Protein AF-A0A484ZB22-F1 (afdb_monomer)

pLDDT: mean 74.92, std 13.63, range [31.64, 89.06]

Structure (mmCIF, N/CA/C/O backbone):
data_AF-A0A484ZB22-F1
#
_entry.id   AF-A0A484ZB22-F1
#
loop_
_atom_site.group_PDB
_atom_site.id
_atom_site.type_symbol
_atom_site.label_atom_id
_atom_site.label_alt_id
_atom_site.label_comp_id
_atom_site.label_asym_id
_atom_site.label_entity_id
_atom_site.label_seq_id
_atom_site.pdbx_PDB_ins_code
_atom_site.Cartn_x
_atom_site.Cartn_y
_atom_site.Cartn_z
_atom_site.occupancy
_atom_site.B_iso_or_equiv
_atom_site.auth_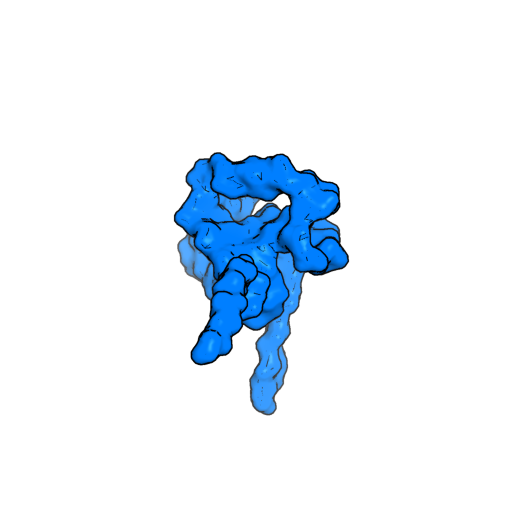seq_id
_atom_site.auth_comp_id
_atom_site.auth_asym_id
_atom_site.auth_atom_id
_atom_site.pdbx_PDB_model_num
ATOM 1 N N . MET A 1 1 ? -17.106 -12.935 3.175 1.00 31.64 1 MET A N 1
ATOM 2 C CA . MET A 1 1 ? -16.561 -12.431 4.449 1.00 31.64 1 MET A CA 1
ATOM 3 C C . MET A 1 1 ? -15.103 -12.853 4.456 1.00 31.64 1 MET A C 1
ATOM 5 O O . MET A 1 1 ? -14.809 -13.989 4.791 1.00 31.64 1 MET A O 1
ATOM 9 N N . THR A 1 2 ? -14.245 -12.039 3.852 1.00 37.50 2 THR A N 1
ATOM 10 C CA . THR A 1 2 ? -12.833 -12.358 3.602 1.00 37.50 2 THR A CA 1
ATOM 11 C C . THR A 1 2 ? -12.049 -11.898 4.824 1.00 37.50 2 THR A C 1
ATOM 13 O O . THR A 1 2 ? -12.163 -10.733 5.195 1.00 37.50 2 THR A O 1
ATOM 16 N N . GLU A 1 3 ? -11.337 -12.807 5.488 1.00 39.75 3 GLU A N 1
ATOM 17 C CA . GLU A 1 3 ? -10.441 -12.456 6.596 1.00 39.75 3 GLU A CA 1
ATOM 18 C C . GLU A 1 3 ? -9.439 -11.377 6.145 1.00 39.75 3 GLU A C 1
ATOM 20 O O . GLU A 1 3 ? -8.998 -11.410 4.987 1.00 39.75 3 GLU A O 1
ATOM 25 N N . PRO A 1 4 ? -9.082 -10.411 7.013 1.00 46.56 4 PRO A N 1
ATOM 26 C CA . PRO A 1 4 ? -7.991 -9.494 6.714 1.00 46.56 4 PRO A CA 1
ATOM 27 C C . PRO A 1 4 ? -6.723 -10.329 6.517 1.00 46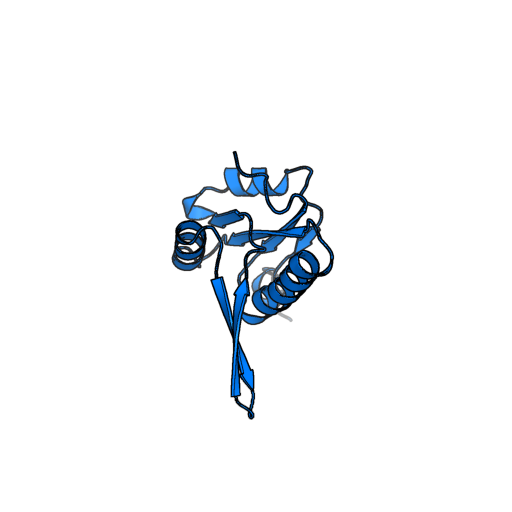.56 4 PRO A C 1
ATOM 29 O O . PRO A 1 4 ? -6.321 -11.084 7.397 1.00 46.56 4 PRO A O 1
ATOM 32 N N . ARG A 1 5 ? -6.126 -10.247 5.322 1.00 59.19 5 ARG A N 1
ATOM 33 C CA . ARG A 1 5 ? -4.995 -11.107 4.935 1.00 59.19 5 ARG A CA 1
ATOM 34 C C . ARG A 1 5 ? -3.762 -10.917 5.819 1.00 59.19 5 ARG A C 1
ATOM 36 O O . ARG A 1 5 ? -2.927 -11.809 5.852 1.00 59.19 5 ARG A O 1
ATOM 43 N N . LEU A 1 6 ? -3.625 -9.764 6.474 1.00 60.34 6 LEU A N 1
ATOM 44 C CA . LEU A 1 6 ? -2.474 -9.382 7.287 1.00 60.34 6 LEU A CA 1
ATOM 45 C C . LEU A 1 6 ? -2.978 -8.481 8.419 1.00 60.34 6 LEU A C 1
ATOM 47 O O . LEU A 1 6 ?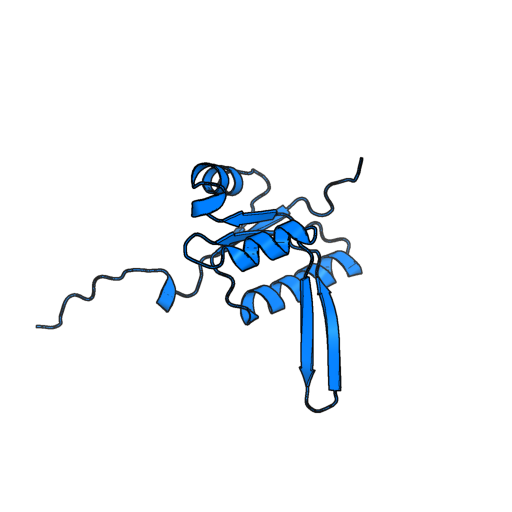 -3.715 -7.530 8.157 1.00 60.34 6 LEU A O 1
ATOM 51 N N . ASN A 1 7 ? -2.587 -8.784 9.658 1.00 62.66 7 ASN A N 1
ATOM 52 C CA . ASN A 1 7 ? -3.071 -8.071 10.841 1.00 62.66 7 ASN A CA 1
ATOM 53 C C . ASN A 1 7 ? -2.071 -7.045 11.363 1.00 62.66 7 ASN A C 1
ATOM 55 O O . ASN A 1 7 ? -2.506 -6.038 11.890 1.00 62.66 7 ASN A O 1
ATOM 59 N N . ARG A 1 8 ? -0.758 -7.243 11.189 1.00 60.16 8 ARG A N 1
ATOM 60 C CA . ARG A 1 8 ? 0.271 -6.360 11.76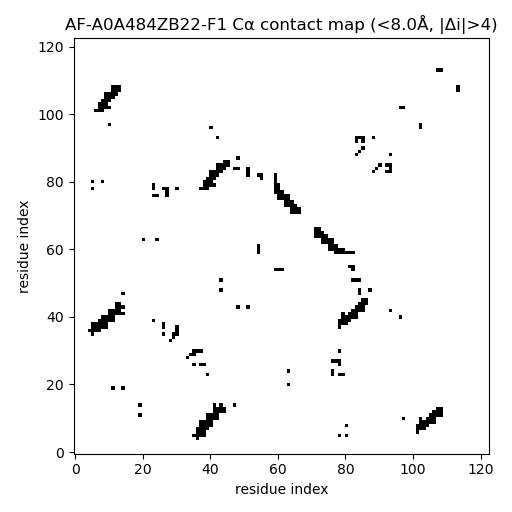6 1.00 60.16 8 ARG A CA 1
ATOM 61 C C . ARG A 1 8 ? 0.771 -5.366 10.739 1.00 60.16 8 ARG A C 1
ATOM 63 O O . ARG A 1 8 ? 1.322 -5.783 9.725 1.00 60.16 8 ARG A O 1
ATOM 70 N N . ALA A 1 9 ? 0.634 -4.073 11.009 1.00 64.94 9 ALA A N 1
ATOM 71 C CA . ALA A 1 9 ? 0.990 -3.034 10.051 1.00 64.94 9 ALA A CA 1
ATOM 72 C C . ALA A 1 9 ? 2.366 -2.416 10.343 1.00 64.94 9 ALA A C 1
ATOM 74 O O . ALA A 1 9 ? 2.732 -2.153 11.492 1.00 64.94 9 ALA A O 1
ATOM 75 N N . LEU A 1 10 ? 3.116 -2.142 9.280 1.00 64.19 10 LEU A N 1
ATOM 76 C CA . LEU A 1 10 ? 4.228 -1.197 9.266 1.00 64.19 10 LEU A CA 1
ATOM 77 C C . LEU A 1 10 ? 3.779 0.056 8.516 1.00 64.19 10 LEU A C 1
ATOM 79 O O . LEU A 1 10 ? 3.422 -0.013 7.340 1.00 64.19 10 LEU A O 1
ATOM 83 N N . LEU A 1 11 ? 3.804 1.200 9.195 1.00 62.78 11 LEU A N 1
ATOM 84 C CA . LEU A 1 11 ? 3.447 2.474 8.585 1.00 62.78 11 LEU A CA 1
ATOM 85 C C . LEU A 1 11 ? 4.672 3.086 7.910 1.00 62.78 11 LEU A C 1
ATOM 87 O O . LEU A 1 11 ? 5.677 3.378 8.570 1.00 62.78 11 LEU A O 1
ATOM 91 N N . ILE A 1 12 ? 4.591 3.253 6.592 1.00 65.44 12 ILE A N 1
ATOM 92 C CA . ILE A 1 12 ? 5.640 3.878 5.784 1.00 65.44 12 ILE A CA 1
ATOM 93 C C . ILE A 1 12 ? 5.177 5.260 5.360 1.00 65.44 12 ILE A C 1
ATOM 95 O O . ILE A 1 12 ? 4.118 5.420 4.759 1.00 65.44 12 ILE A O 1
ATOM 99 N N . TRP A 1 13 ? 6.028 6.238 5.642 1.00 58.09 13 TRP A N 1
ATOM 100 C CA . TRP A 1 13 ? 5.871 7.599 5.169 1.00 58.09 13 TRP A CA 1
ATOM 101 C C . TRP A 1 13 ? 6.784 7.866 3.964 1.00 58.09 13 TRP A C 1
ATOM 103 O O . TRP A 1 13 ? 8.004 7.705 4.070 1.00 58.09 13 TRP A O 1
ATOM 113 N N . ASP A 1 14 ? 6.183 8.338 2.865 1.00 58.34 14 ASP A N 1
ATOM 114 C CA . ASP A 1 14 ? 6.780 8.675 1.558 1.00 58.34 14 ASP A CA 1
ATOM 115 C C . ASP A 1 14 ? 7.258 7.461 0.727 1.00 58.34 14 ASP A C 1
ATOM 117 O O . ASP A 1 14 ? 8.220 6.752 1.060 1.00 58.34 14 ASP A O 1
ATOM 121 N N . LEU A 1 15 ? 6.588 7.256 -0.414 1.00 53.25 15 LEU A N 1
ATOM 122 C CA . LEU A 1 15 ? 6.889 6.240 -1.421 1.00 53.25 15 LEU A CA 1
ATOM 123 C C . LEU A 1 15 ? 8.131 6.636 -2.238 1.00 53.25 15 LEU A C 1
ATOM 125 O O . LEU A 1 15 ? 8.081 6.927 -3.434 1.00 53.25 15 LEU A O 1
ATOM 129 N N . ALA A 1 16 ? 9.308 6.593 -1.619 1.00 51.31 16 ALA A N 1
ATOM 130 C CA . ALA A 1 16 ? 10.524 6.455 -2.408 1.00 51.31 16 ALA A CA 1
ATOM 131 C C . ALA A 1 16 ? 10.526 5.044 -3.028 1.00 51.31 16 ALA A C 1
ATOM 133 O O . ALA A 1 16 ? 10.894 4.071 -2.362 1.00 51.31 16 ALA A O 1
ATOM 134 N N . LEU A 1 17 ? 10.108 4.972 -4.300 1.00 53.72 17 LEU A N 1
ATOM 135 C CA . LEU A 1 17 ? 9.877 3.788 -5.148 1.00 53.72 17 LEU A CA 1
ATOM 136 C C . LEU A 1 17 ? 10.833 2.597 -4.946 1.00 53.72 17 LEU A C 1
ATOM 138 O O . LEU A 1 17 ? 10.410 1.465 -5.137 1.00 53.72 17 LEU A O 1
ATOM 142 N N . SER A 1 18 ? 12.095 2.794 -4.545 1.00 51.03 18 SER A N 1
ATOM 143 C CA . SER A 1 18 ? 13.023 1.670 -4.344 1.00 51.03 18 SER A CA 1
ATOM 144 C C . SER A 1 18 ? 12.969 1.044 -2.949 1.00 51.03 18 SER A C 1
ATOM 146 O O . SER A 1 18 ? 13.066 -0.174 -2.818 1.00 51.03 18 SER A O 1
ATOM 148 N N . THR A 1 19 ? 12.822 1.843 -1.886 1.00 51.72 19 THR A N 1
ATOM 149 C CA . THR A 1 19 ? 12.933 1.304 -0.521 1.00 51.72 19 THR A CA 1
ATOM 150 C C . THR A 1 19 ? 11.638 0.634 -0.082 1.00 51.72 19 THR A C 1
ATOM 152 O O . THR A 1 19 ? 11.696 -0.413 0.558 1.00 51.72 19 THR A O 1
ATOM 155 N N . GLY A 1 20 ? 10.492 1.193 -0.487 1.00 63.78 20 GLY A N 1
ATOM 156 C CA . GLY A 1 20 ? 9.187 0.555 -0.307 1.00 63.78 20 GLY A CA 1
ATOM 157 C C . GLY A 1 20 ? 9.082 -0.740 -1.111 1.00 63.78 20 GLY A C 1
ATOM 158 O O . GLY A 1 20 ? 8.798 -1.785 -0.537 1.00 63.78 20 GLY A O 1
ATOM 159 N N . ALA A 1 21 ? 9.438 -0.715 -2.403 1.00 67.56 21 ALA A N 1
ATOM 160 C CA . ALA A 1 21 ? 9.365 -1.904 -3.254 1.00 67.56 21 ALA A CA 1
ATOM 161 C C . ALA A 1 21 ? 10.234 -3.058 -2.738 1.00 67.56 21 ALA A C 1
ATOM 163 O O . ALA A 1 21 ? 9.753 -4.182 -2.651 1.00 67.56 21 ALA A O 1
ATOM 164 N N . HIS A 1 22 ? 11.481 -2.797 -2.334 1.00 72.44 22 HIS A N 1
ATOM 165 C CA . HIS A 1 22 ? 12.338 -3.848 -1.786 1.00 72.44 22 HIS A CA 1
ATOM 166 C C . HIS A 1 22 ? 11.736 -4.433 -0.500 1.00 72.44 22 HIS A C 1
ATOM 168 O O . HIS A 1 22 ? 11.541 -5.641 -0.418 1.00 72.44 22 HIS A O 1
ATOM 174 N N . GLN A 1 23 ? 11.376 -3.598 0.483 1.00 77.00 23 GLN A N 1
ATOM 175 C CA . GLN A 1 23 ? 10.798 -4.068 1.752 1.00 77.00 23 GLN A CA 1
ATOM 176 C C . GLN A 1 23 ? 9.501 -4.853 1.552 1.00 77.00 23 GLN A C 1
ATOM 178 O O . GLN A 1 23 ? 9.332 -5.922 2.139 1.00 77.00 23 GLN A O 1
ATOM 183 N N . ALA A 1 24 ? 8.626 -4.363 0.683 1.00 76.75 24 ALA A N 1
ATOM 184 C CA . ALA A 1 24 ? 7.371 -5.016 0.378 1.00 76.75 24 ALA A CA 1
ATOM 185 C C . ALA A 1 24 ? 7.568 -6.354 -0.339 1.00 76.75 24 ALA A C 1
ATOM 187 O O . ALA A 1 24 ? 6.905 -7.326 -0.002 1.00 76.75 24 ALA A O 1
ATOM 188 N N . VAL A 1 25 ? 8.552 -6.461 -1.234 1.00 81.50 25 VAL A N 1
ATOM 189 C CA . VAL A 1 25 ? 8.925 -7.732 -1.872 1.00 81.50 25 VAL A CA 1
ATOM 190 C C . VAL A 1 25 ? 9.458 -8.759 -0.862 1.00 81.50 25 VAL A C 1
ATOM 192 O O . VAL A 1 25 ? 9.232 -9.959 -1.041 1.00 81.50 25 VAL A O 1
ATOM 195 N N . TYR A 1 26 ? 10.159 -8.335 0.196 1.00 82.06 26 TYR A N 1
ATOM 196 C CA . TYR A 1 26 ? 10.562 -9.249 1.275 1.00 82.06 26 TYR A CA 1
ATOM 197 C C . TYR A 1 26 ? 9.377 -9.673 2.135 1.00 82.06 26 TYR A C 1
ATOM 199 O O . TYR A 1 26 ? 9.235 -10.861 2.413 1.00 82.06 26 TYR A O 1
ATOM 207 N N . ALA A 1 27 ? 8.520 -8.733 2.532 1.00 80.25 27 ALA A N 1
ATOM 208 C CA . ALA A 1 27 ? 7.324 -9.049 3.306 1.00 80.25 27 ALA A CA 1
ATOM 209 C C . ALA A 1 27 ? 6.382 -9.985 2.533 1.00 80.25 27 ALA A C 1
ATOM 211 O O . ALA A 1 27 ? 5.873 -10.940 3.105 1.00 80.25 27 ALA A O 1
ATOM 212 N N . ASP A 1 28 ? 6.229 -9.776 1.226 1.00 82.75 28 ASP A N 1
ATOM 213 C CA . ASP A 1 28 ? 5.393 -10.596 0.345 1.00 82.75 28 ASP A CA 1
ATOM 214 C C . ASP A 1 28 ? 5.926 -12.028 0.228 1.00 82.75 28 ASP A C 1
ATOM 216 O O . ASP A 1 28 ? 5.172 -13.001 0.303 1.00 82.75 28 ASP A O 1
ATOM 220 N N . GLN A 1 29 ? 7.252 -12.180 0.169 1.00 84.56 29 GLN A N 1
ATOM 221 C CA . GLN A 1 29 ? 7.890 -13.492 0.251 1.00 84.56 29 GLN A CA 1
ATOM 222 C C . GLN A 1 29 ? 7.709 -14.146 1.620 1.00 84.56 29 GLN A C 1
ATOM 224 O O . GLN A 1 29 ? 7.504 -15.358 1.677 1.00 84.56 29 GLN A O 1
ATOM 229 N N . LEU A 1 30 ? 7.788 -13.380 2.712 1.00 82.12 30 LEU A N 1
ATOM 230 C CA . LEU A 1 30 ? 7.562 -13.900 4.060 1.00 82.12 30 LEU A CA 1
ATOM 231 C C . LEU A 1 30 ? 6.109 -14.351 4.248 1.00 82.12 30 LEU A C 1
ATOM 233 O O . LEU A 1 30 ? 5.877 -15.439 4.773 1.00 82.12 30 LEU A O 1
ATOM 237 N N . ALA A 1 31 ? 5.144 -13.564 3.773 1.00 81.50 31 ALA A N 1
ATOM 238 C CA . ALA A 1 31 ? 3.725 -13.905 3.793 1.00 81.50 31 ALA A CA 1
ATOM 239 C C . ALA A 1 31 ? 3.466 -15.174 2.971 1.00 81.50 31 ALA A C 1
ATOM 241 O O . ALA A 1 31 ? 2.955 -16.164 3.492 1.00 81.50 31 ALA A O 1
ATOM 242 N N . SER A 1 32 ? 3.935 -15.197 1.720 1.00 80.81 32 SER A N 1
ATOM 243 C CA . SER A 1 32 ? 3.689 -16.302 0.788 1.00 80.81 32 SER A CA 1
ATOM 244 C C . SER A 1 32 ? 4.388 -17.610 1.170 1.00 80.81 32 SER A C 1
ATOM 246 O O . SER A 1 32 ? 3.854 -18.685 0.909 1.00 80.81 32 SER A O 1
ATOM 248 N N . ARG A 1 33 ? 5.598 -17.557 1.748 1.00 81.06 33 ARG A N 1
ATOM 249 C CA . ARG A 1 33 ? 6.403 -18.762 2.042 1.00 81.06 33 ARG A CA 1
ATOM 250 C C . ARG A 1 33 ? 6.290 -19.248 3.481 1.00 81.06 33 ARG A C 1
ATOM 252 O O . ARG A 1 33 ? 6.499 -20.434 3.719 1.00 81.06 33 ARG A O 1
ATOM 259 N N . PHE A 1 34 ? 6.007 -18.355 4.426 1.00 80.88 34 PHE A N 1
ATOM 260 C CA . PHE A 1 34 ? 6.051 -18.661 5.858 1.00 80.88 34 PHE A CA 1
ATOM 261 C C . PHE A 1 34 ? 4.762 -18.293 6.605 1.00 80.88 34 PHE A C 1
ATOM 263 O O . PHE A 1 34 ? 4.716 -18.479 7.817 1.00 80.88 34 PHE A O 1
ATOM 270 N N . GLY A 1 35 ? 3.721 -17.800 5.917 1.00 78.81 35 GLY A N 1
ATOM 271 C CA . GLY A 1 35 ? 2.446 -17.436 6.548 1.00 78.81 35 GLY A CA 1
ATOM 272 C C . GLY A 1 35 ? 2.571 -16.239 7.490 1.00 78.81 35 GLY A C 1
ATOM 273 O O . GLY A 1 35 ? 1.974 -16.219 8.556 1.00 78.81 35 GLY A O 1
ATOM 274 N N . SER A 1 36 ? 3.432 -15.283 7.144 1.00 78.31 36 SER A N 1
ATOM 275 C CA . SER A 1 36 ? 3.632 -14.063 7.925 1.00 78.31 36 SER A CA 1
ATOM 276 C C . SER A 1 36 ? 2.428 -13.121 7.821 1.00 78.31 36 SER A C 1
ATOM 278 O O . SER A 1 36 ? 2.049 -12.746 6.718 1.00 78.31 36 SER A O 1
ATOM 280 N N . ASP A 1 37 ? 1.932 -12.639 8.963 1.00 80.44 37 ASP A N 1
ATOM 281 C CA . ASP A 1 37 ? 0.773 -11.729 9.060 1.00 80.44 37 ASP A CA 1
ATOM 282 C C . ASP A 1 37 ? 1.139 -10.231 8.983 1.00 80.44 37 ASP A C 1
ATOM 284 O O . ASP A 1 37 ? 0.383 -9.369 9.438 1.00 80.44 37 ASP A O 1
ATOM 288 N N . TRP A 1 38 ? 2.332 -9.911 8.478 1.00 79.75 38 TRP A N 1
ATOM 289 C CA . TRP A 1 38 ? 2.840 -8.540 8.374 1.00 79.75 38 TRP A CA 1
ATOM 290 C C . TRP A 1 38 ? 2.414 -7.881 7.062 1.00 79.75 38 TRP A C 1
ATOM 292 O O . TRP A 1 38 ? 2.772 -8.362 5.989 1.00 79.75 38 TRP A O 1
ATOM 302 N N . GLY A 1 39 ? 1.727 -6.748 7.165 1.00 82.88 39 GLY A N 1
ATOM 303 C CA . GLY A 1 39 ? 1.362 -5.871 6.060 1.00 82.88 39 GLY A CA 1
ATOM 304 C C . GLY A 1 39 ? 1.840 -4.435 6.257 1.00 82.88 39 GLY A C 1
ATOM 305 O O . GLY A 1 39 ? 2.457 -4.081 7.264 1.00 82.88 39 GLY A O 1
ATOM 306 N N . PHE A 1 40 ? 1.562 -3.593 5.271 1.00 84.00 40 PHE A N 1
ATOM 307 C CA . PHE A 1 40 ? 1.923 -2.181 5.271 1.00 84.00 40 PHE A CA 1
ATOM 308 C C . PHE A 1 40 ? 0.687 -1.293 5.270 1.00 84.00 40 PHE A C 1
ATOM 310 O O . PHE A 1 40 ? -0.293 -1.562 4.573 1.00 84.00 40 PHE A O 1
ATOM 317 N N . CYS A 1 41 ? 0.780 -0.204 6.029 1.00 85.25 41 CYS A N 1
ATOM 318 C CA . CYS A 1 41 ? -0.093 0.950 5.890 1.00 85.25 41 CYS A CA 1
ATOM 319 C C . CYS A 1 41 ? 0.728 2.071 5.247 1.00 85.25 41 CYS A C 1
ATOM 321 O O . CYS A 1 41 ? 1.621 2.641 5.877 1.00 85.25 41 CYS A O 1
ATOM 323 N N . GLU A 1 42 ? 0.463 2.381 3.987 1.00 83.50 42 GLU A N 1
ATOM 324 C CA . GLU A 1 42 ? 1.149 3.466 3.293 1.00 83.50 42 GLU A CA 1
ATOM 325 C C . GLU A 1 42 ? 0.455 4.790 3.583 1.00 83.50 42 GLU A C 1
ATOM 327 O O . GLU A 1 42 ? -0.764 4.900 3.462 1.00 83.50 42 GLU A O 1
ATOM 332 N N . ILE A 1 43 ? 1.226 5.799 3.991 1.00 83.31 43 ILE A N 1
ATOM 333 C CA . ILE A 1 43 ? 0.697 7.138 4.234 1.00 83.31 43 ILE A CA 1
ATOM 334 C C . ILE A 1 43 ? 1.549 8.170 3.505 1.00 83.31 43 ILE A C 1
ATOM 336 O O . ILE A 1 43 ? 2.743 8.321 3.778 1.00 83.31 43 ILE A O 1
ATOM 340 N N . ASN A 1 44 ? 0.908 8.932 2.624 1.00 82.88 44 ASN A N 1
ATOM 341 C CA . ASN A 1 44 ? 1.504 10.090 1.966 1.00 82.88 44 ASN A CA 1
ATOM 342 C C . ASN A 1 44 ? 0.819 11.364 2.459 1.00 82.88 44 ASN A C 1
ATOM 344 O O . ASN A 1 44 ? -0.398 11.478 2.384 1.00 82.88 44 ASN A O 1
ATOM 348 N N . LEU A 1 45 ? 1.589 12.328 2.971 1.00 76.88 45 LEU A N 1
ATOM 349 C CA . LEU A 1 45 ? 1.037 13.619 3.410 1.00 76.88 45 LEU A CA 1
ATOM 350 C C . LEU A 1 45 ? 1.269 14.771 2.431 1.00 76.88 45 LEU A C 1
ATOM 352 O O . LEU A 1 45 ? 0.595 15.787 2.546 1.00 76.88 45 LEU A O 1
ATOM 356 N N . ILE A 1 46 ? 2.265 14.665 1.549 1.00 76.38 46 ILE A N 1
ATOM 357 C CA . ILE A 1 46 ? 2.662 15.745 0.640 1.00 76.38 46 ILE A CA 1
ATOM 358 C C . ILE A 1 46 ? 2.914 15.136 -0.734 1.00 76.38 46 ILE A C 1
ATOM 360 O O . ILE A 1 46 ? 3.917 14.447 -0.931 1.00 76.38 46 ILE A O 1
ATOM 364 N N . GLY A 1 47 ? 2.026 15.422 -1.685 1.00 76.69 47 GLY A N 1
ATOM 365 C CA . GLY A 1 47 ? 2.064 14.824 -3.017 1.00 76.69 47 GLY A CA 1
ATOM 366 C C . GLY A 1 47 ? 1.817 13.308 -3.009 1.00 76.69 47 GLY A C 1
ATO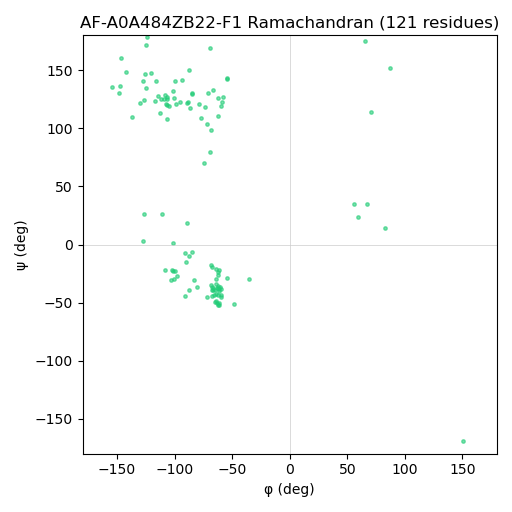M 367 O O . GLY A 1 47 ? 1.695 12.668 -1.968 1.00 76.69 47 GLY A O 1
ATOM 368 N N . GLY A 1 48 ? 1.740 12.714 -4.202 1.00 77.56 48 GLY A N 1
ATOM 369 C CA . GLY A 1 48 ? 1.470 11.278 -4.344 1.00 77.56 48 GLY A CA 1
ATOM 370 C C . GLY A 1 48 ? -0.013 10.896 -4.263 1.00 77.56 48 GLY A C 1
ATOM 371 O O . GLY A 1 48 ? -0.316 9.710 -4.170 1.00 77.56 48 GLY A O 1
ATOM 372 N N . GLU A 1 49 ? -0.933 11.862 -4.360 1.00 84.00 49 GLU A N 1
ATOM 373 C CA . GLU A 1 49 ? -2.390 11.646 -4.429 1.00 84.00 49 GLU A CA 1
ATOM 374 C C . GLU A 1 49 ? -2.777 10.581 -5.456 1.00 84.00 49 GLU A C 1
ATOM 376 O O . GLU A 1 49 ? -3.468 9.618 -5.133 1.00 84.00 49 GLU A O 1
ATOM 381 N N . GLN A 1 50 ? -2.270 10.717 -6.686 1.00 83.00 50 GLN A N 1
ATOM 382 C CA . GLN A 1 50 ? -2.568 9.775 -7.763 1.00 83.00 50 GLN A CA 1
ATOM 383 C C . GLN A 1 50 ? -2.067 8.365 -7.434 1.00 83.00 50 GLN A C 1
ATOM 385 O O . GLN A 1 50 ? -2.752 7.397 -7.721 1.00 83.00 50 GLN A O 1
ATOM 390 N N . GLN A 1 51 ? -0.909 8.240 -6.780 1.00 82.12 51 GLN A N 1
ATOM 391 C CA . GLN A 1 51 ? -0.341 6.938 -6.419 1.00 82.12 51 GLN A CA 1
ATOM 392 C C . GLN A 1 51 ? -1.192 6.233 -5.361 1.00 82.12 51 GLN A C 1
ATOM 394 O O . GLN A 1 51 ? -1.484 5.050 -5.507 1.00 82.12 51 GLN A O 1
ATOM 399 N N . ILE A 1 52 ? -1.628 6.960 -4.326 1.00 84.62 52 ILE A N 1
ATOM 400 C CA . ILE A 1 52 ? -2.538 6.425 -3.303 1.00 84.62 52 ILE A CA 1
ATOM 401 C C . ILE A 1 52 ? -3.890 6.068 -3.925 1.00 84.62 52 ILE A C 1
ATOM 403 O O . ILE A 1 52 ? -4.429 4.998 -3.649 1.00 84.62 52 ILE A O 1
ATOM 407 N N . SER A 1 53 ? -4.421 6.924 -4.804 1.00 86.31 53 SER A N 1
ATOM 408 C CA . SER A 1 53 ? -5.680 6.649 -5.500 1.00 86.31 53 SER A CA 1
ATOM 409 C C . SER A 1 53 ? -5.582 5.411 -6.391 1.00 86.31 53 SER A C 1
ATOM 411 O O . SER A 1 53 ? -6.498 4.592 -6.386 1.00 86.31 53 SER A O 1
ATOM 413 N N . ASP A 1 54 ? -4.486 5.254 -7.134 1.00 86.75 54 ASP A N 1
ATOM 414 C CA . ASP A 1 54 ? -4.262 4.108 -8.014 1.00 86.75 54 ASP A CA 1
ATOM 415 C C . ASP A 1 54 ? -4.090 2.817 -7.204 1.00 86.75 54 ASP A C 1
ATOM 417 O O . ASP A 1 54 ? -4.605 1.773 -7.605 1.00 86.75 54 ASP A O 1
ATOM 421 N N . LEU A 1 55 ? -3.402 2.872 -6.057 1.00 85.44 55 LEU A N 1
ATOM 422 C CA . LEU A 1 55 ? -3.273 1.737 -5.140 1.00 85.44 55 LEU A CA 1
ATOM 423 C C . LEU A 1 55 ? -4.631 1.326 -4.571 1.00 85.44 55 LEU A C 1
ATOM 425 O O . LEU A 1 55 ? -5.000 0.156 -4.654 1.00 85.44 55 LEU A O 1
ATOM 429 N N . ASN A 1 56 ? -5.402 2.280 -4.049 1.00 87.56 56 ASN A N 1
ATOM 430 C CA . ASN A 1 56 ? -6.730 2.011 -3.500 1.00 87.56 56 ASN A CA 1
ATOM 431 C C . ASN A 1 56 ? -7.701 1.479 -4.569 1.00 87.56 56 ASN A C 1
ATOM 433 O O . ASN A 1 56 ? -8.500 0.592 -4.279 1.00 87.56 56 ASN A O 1
ATOM 437 N N . ALA A 1 57 ? -7.603 1.954 -5.815 1.00 89.06 57 ALA A N 1
ATOM 438 C CA . ALA A 1 57 ? -8.409 1.459 -6.933 1.00 89.06 57 ALA A CA 1
ATOM 439 C C . ALA A 1 57 ? -8.059 0.020 -7.365 1.00 89.06 57 ALA A C 1
ATOM 441 O O . ALA A 1 57 ? -8.849 -0.615 -8.062 1.00 89.06 57 ALA A O 1
ATOM 442 N N . GLN A 1 58 ? -6.890 -0.489 -6.970 1.00 86.31 58 GLN A N 1
ATOM 443 C CA . GLN A 1 58 ? -6.374 -1.814 -7.330 1.00 86.31 58 GLN A CA 1
ATOM 444 C C . GLN A 1 58 ? -6.330 -2.772 -6.128 1.00 86.31 58 GLN A C 1
ATOM 446 O O . GLN A 1 58 ? -5.498 -3.676 -6.099 1.00 86.31 58 GLN A O 1
ATOM 451 N N . ASP A 1 59 ? -7.185 -2.575 -5.119 1.00 86.12 59 ASP A N 1
ATOM 452 C CA . ASP A 1 59 ? -7.200 -3.375 -3.881 1.00 86.12 59 ASP A CA 1
ATOM 453 C C . ASP A 1 59 ? -5.836 -3.398 -3.155 1.00 86.12 59 ASP A C 1
ATOM 455 O O . ASP A 1 59 ? -5.438 -4.410 -2.576 1.00 86.12 59 ASP A O 1
ATOM 459 N N . CYS A 1 60 ? -5.098 -2.282 -3.207 1.00 85.25 60 CYS A N 1
ATOM 460 C CA . CYS A 1 60 ? -3.731 -2.137 -2.690 1.00 85.25 60 CYS A CA 1
ATOM 461 C C . CYS A 1 60 ? -2.703 -3.099 -3.323 1.00 85.25 60 CYS A C 1
ATOM 463 O O . CYS A 1 60 ? -1.653 -3.379 -2.739 1.00 85.25 60 CYS A O 1
ATOM 465 N N . LEU A 1 61 ? -2.972 -3.587 -4.536 1.00 84.56 61 LEU A N 1
ATOM 466 C CA . LEU A 1 61 ? -2.045 -4.408 -5.308 1.00 84.56 61 LEU A CA 1
ATOM 467 C C . LEU A 1 61 ? -1.214 -3.544 -6.256 1.00 84.56 61 LEU A C 1
ATOM 469 O O . LEU A 1 61 ? -1.719 -2.631 -6.909 1.00 84.56 61 LEU A O 1
ATOM 473 N N . TYR A 1 62 ? 0.064 -3.881 -6.399 1.00 82.81 62 TYR A N 1
ATOM 474 C CA . TYR A 1 62 ? 0.928 -3.269 -7.406 1.00 82.81 62 TYR A CA 1
ATOM 475 C C . TYR A 1 62 ? 1.962 -4.261 -7.931 1.00 82.81 62 TYR A C 1
ATOM 477 O O . TYR A 1 62 ? 2.246 -5.284 -7.313 1.00 82.81 62 TYR A O 1
ATOM 485 N N . SER A 1 63 ? 2.528 -3.974 -9.104 1.00 84.25 63 SER A N 1
ATOM 486 C CA . SER A 1 63 ? 3.533 -4.836 -9.731 1.00 84.25 63 SER A CA 1
ATOM 487 C C . SER A 1 63 ? 4.941 -4.286 -9.534 1.00 84.25 63 SER A C 1
ATOM 489 O O . SER A 1 63 ? 5.203 -3.118 -9.814 1.00 84.25 63 SER A O 1
ATOM 491 N N . VAL A 1 64 ? 5.868 -5.143 -9.111 1.00 85.00 64 VAL A N 1
ATOM 492 C CA . VAL A 1 64 ? 7.303 -4.850 -9.065 1.00 85.00 64 VAL A CA 1
ATOM 493 C C . VAL A 1 64 ? 7.991 -5.625 -10.176 1.00 85.00 64 VAL A C 1
ATOM 495 O O . VAL A 1 64 ? 7.927 -6.854 -10.207 1.00 85.00 64 VAL A O 1
ATOM 498 N N . ALA A 1 65 ? 8.654 -4.898 -11.074 1.00 83.62 65 ALA A N 1
ATOM 499 C CA . ALA A 1 65 ? 9.508 -5.463 -12.107 1.00 83.62 65 ALA A CA 1
ATOM 500 C C . ALA A 1 65 ? 10.980 -5.249 -11.736 1.00 83.62 65 ALA A C 1
ATOM 502 O O . ALA A 1 65 ? 11.441 -4.117 -11.599 1.00 83.62 65 ALA A O 1
ATOM 503 N N . GLU A 1 66 ? 11.715 -6.342 -11.576 1.00 81.44 66 GLU A N 1
ATOM 504 C CA . GLU A 1 66 ? 13.161 -6.351 -11.398 1.00 81.44 66 GLU A CA 1
ATOM 505 C C . GLU A 1 66 ? 13.824 -6.587 -12.758 1.00 81.44 66 GLU A C 1
ATOM 507 O O . GLU A 1 66 ? 13.540 -7.577 -13.436 1.00 81.44 66 GLU A O 1
ATOM 512 N N . MET A 1 67 ? 14.691 -5.663 -13.171 1.00 83.94 67 MET A N 1
ATOM 513 C CA . MET A 1 67 ? 15.428 -5.739 -14.432 1.00 83.94 67 MET A CA 1
ATOM 514 C C . MET A 1 67 ? 16.906 -6.010 -14.152 1.00 83.94 67 MET A C 1
ATOM 516 O O . MET A 1 67 ? 17.551 -5.251 -13.429 1.00 83.94 67 MET A O 1
ATOM 520 N N . ALA A 1 68 ? 17.443 -7.063 -14.762 1.00 81.00 68 ALA A N 1
ATOM 521 C CA . ALA A 1 68 ? 18.848 -7.446 -14.711 1.00 81.00 68 ALA A CA 1
ATOM 522 C C . ALA A 1 68 ? 19.419 -7.576 -16.133 1.00 81.00 68 ALA A C 1
ATOM 524 O O . ALA A 1 68 ? 18.692 -7.545 -17.126 1.00 81.00 68 ALA A O 1
ATOM 525 N N . SER A 1 69 ? 20.736 -7.746 -16.252 1.00 82.06 69 SER A N 1
ATOM 526 C CA . SER A 1 69 ? 21.396 -7.937 -17.553 1.00 82.06 69 SER A CA 1
ATOM 527 C C . SER A 1 69 ? 20.939 -9.200 -18.293 1.00 82.06 69 SER A C 1
ATOM 529 O O . SER A 1 69 ? 21.008 -9.245 -19.516 1.00 82.06 69 SER A O 1
ATOM 531 N N . GLU A 1 70 ? 20.474 -10.217 -17.565 1.00 84.12 70 GLU A N 1
ATOM 532 C CA . GLU A 1 70 ? 20.041 -11.511 -18.114 1.00 84.12 70 GLU A CA 1
ATOM 533 C C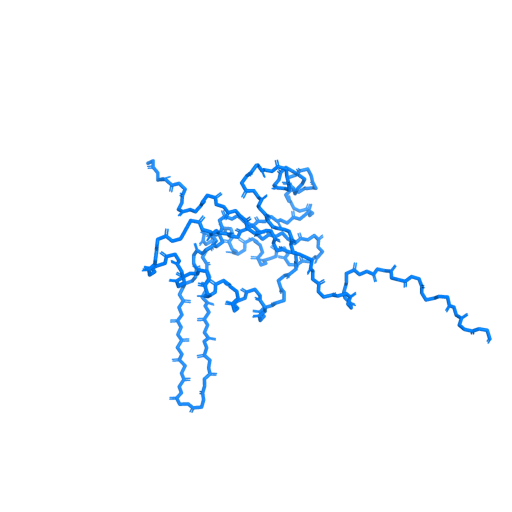 . GLU A 1 70 ? 18.543 -11.554 -18.471 1.00 84.12 70 GLU A C 1
ATOM 535 O O . GLU A 1 70 ? 18.083 -12.515 -19.085 1.00 84.12 70 GLU A O 1
ATOM 540 N N . GLY A 1 71 ? 17.769 -10.520 -18.118 1.00 85.06 71 GLY A N 1
ATOM 541 C CA . GLY A 1 71 ? 16.327 -10.461 -18.365 1.00 85.06 71 GLY A CA 1
ATOM 542 C C . GLY A 1 71 ? 15.573 -9.625 -17.331 1.00 85.06 71 GLY A C 1
ATOM 543 O O . GLY A 1 71 ? 16.166 -8.919 -16.518 1.00 85.06 71 GLY A O 1
ATOM 544 N N . TRP A 1 72 ? 14.243 -9.707 -17.351 1.00 86.00 72 TRP A N 1
ATOM 545 C CA . TRP A 1 72 ? 13.380 -9.053 -16.365 1.00 86.00 72 TRP A CA 1
ATOM 546 C C . TRP A 1 72 ? 12.442 -10.068 -15.711 1.00 86.00 72 TRP A C 1
ATOM 548 O O . TRP A 1 72 ? 12.009 -11.029 -16.348 1.00 86.00 72 TRP A O 1
ATOM 558 N N . SER A 1 73 ? 12.128 -9.856 -14.435 1.00 83.12 73 SER A N 1
ATOM 559 C CA . SER A 1 73 ? 11.133 -10.636 -13.698 1.00 83.12 73 SER A CA 1
ATOM 560 C C . SER A 1 73 ? 10.124 -9.700 -13.045 1.00 83.12 73 SER A C 1
ATOM 562 O O . SER A 1 73 ? 10.483 -8.627 -12.571 1.00 83.12 73 SER A O 1
ATOM 564 N N . GLY A 1 74 ? 8.850 -10.082 -13.058 1.00 85.88 74 GLY A N 1
ATOM 565 C CA . GLY A 1 74 ? 7.766 -9.305 -12.465 1.00 85.88 74 GLY A CA 1
ATOM 566 C C . GLY A 1 74 ? 7.052 -10.094 -11.378 1.00 85.88 74 GLY A C 1
ATOM 567 O O . GLY A 1 74 ? 6.932 -11.316 -11.475 1.00 85.88 74 GLY A O 1
ATOM 568 N N . ARG A 1 75 ? 6.548 -9.403 -10.356 1.00 86.69 75 ARG A N 1
ATOM 569 C CA . ARG A 1 75 ? 5.598 -9.970 -9.393 1.00 86.69 75 ARG A CA 1
ATOM 570 C C . ARG A 1 75 ? 4.552 -8.951 -8.984 1.00 86.69 75 ARG A C 1
ATOM 572 O O . ARG A 1 75 ? 4.854 -7.763 -8.907 1.00 86.69 75 ARG A O 1
ATOM 579 N N . VAL A 1 76 ? 3.356 -9.437 -8.685 1.00 88.12 76 VAL A N 1
ATOM 580 C CA . VAL A 1 76 ? 2.333 -8.647 -8.001 1.00 88.12 76 VAL A CA 1
ATOM 581 C C . VAL A 1 76 ? 2.591 -8.759 -6.507 1.00 88.12 76 VAL A C 1
ATOM 583 O O . VAL A 1 76 ? 2.794 -9.860 -6.003 1.00 88.12 76 VAL A O 1
ATOM 586 N N . VAL A 1 77 ? 2.619 -7.620 -5.832 1.00 85.50 77 VAL A N 1
ATOM 587 C CA . VAL A 1 77 ? 2.839 -7.483 -4.397 1.00 85.50 77 VAL A CA 1
ATOM 588 C C . VAL A 1 77 ? 1.515 -7.081 -3.759 1.00 85.50 77 VAL A C 1
ATOM 590 O O . VAL A 1 77 ? 0.877 -6.132 -4.215 1.00 85.50 77 VAL A O 1
ATOM 593 N N . GLY A 1 78 ? 1.105 -7.817 -2.723 1.00 85.12 78 GLY A N 1
ATOM 594 C CA . GLY A 1 78 ? -0.182 -7.621 -2.044 1.00 85.12 78 GLY A CA 1
ATOM 595 C C . GLY A 1 78 ? -0.076 -7.448 -0.534 1.00 85.12 78 GLY A C 1
ATOM 596 O O . GLY A 1 78 ? -1.000 -7.802 0.190 1.00 85.12 78 GLY A O 1
ATOM 597 N N . VAL A 1 79 ? 1.068 -6.958 -0.052 1.00 84.25 79 VAL A N 1
ATOM 598 C CA . VAL A 1 79 ? 1.309 -6.731 1.382 1.00 84.25 79 VAL A CA 1
ATOM 599 C C . VAL A 1 79 ? 0.849 -5.368 1.880 1.00 84.25 79 VAL A C 1
ATOM 601 O O . VAL A 1 79 ? 0.847 -5.141 3.085 1.00 84.25 79 VAL A O 1
ATOM 604 N N . VAL A 1 80 ? 0.474 -4.449 0.990 1.00 84.88 80 VAL A N 1
ATOM 605 C CA . VAL A 1 80 ? -0.147 -3.183 1.391 1.00 84.88 80 VAL A CA 1
ATOM 606 C C . VAL A 1 80 ? -1.610 -3.471 1.712 1.00 84.88 80 VAL A C 1
ATOM 608 O O . VAL A 1 80 ? -2.344 -3.984 0.874 1.00 84.88 80 VAL A O 1
ATOM 611 N N . CYS A 1 81 ? -2.023 -3.173 2.940 1.00 84.06 81 CYS A N 1
ATOM 612 C CA . CYS A 1 81 ? -3.395 -3.395 3.405 1.00 84.06 81 CYS A CA 1
ATOM 613 C C . CYS A 1 81 ? -4.226 -2.117 3.382 1.00 84.06 81 CYS A C 1
ATOM 615 O O . CYS A 1 81 ? -5.453 -2.173 3.395 1.00 84.06 81 CYS A O 1
ATOM 617 N N . GLN A 1 82 ? -3.551 -0.970 3.424 1.00 85.31 82 GLN A N 1
ATOM 618 C CA . GLN A 1 82 ? -4.181 0.333 3.525 1.00 85.31 82 GLN A CA 1
ATOM 619 C C . GLN A 1 82 ? -3.253 1.388 2.929 1.00 85.31 82 GLN A C 1
ATOM 621 O O . GLN A 1 82 ? -2.060 1.396 3.235 1.00 85.31 82 GLN A O 1
ATOM 626 N N . ALA A 1 83 ? -3.803 2.289 2.121 1.00 87.25 83 ALA A N 1
ATOM 627 C CA . ALA A 1 83 ? -3.102 3.451 1.593 1.00 87.25 83 ALA A CA 1
ATOM 628 C C . ALA A 1 83 ? -3.920 4.715 1.909 1.00 87.25 83 ALA A C 1
ATOM 630 O O . ALA A 1 83 ? -5.105 4.781 1.585 1.00 87.25 83 ALA A O 1
ATOM 631 N N . ILE A 1 84 ? -3.307 5.695 2.578 1.00 87.69 84 ILE A N 1
ATOM 632 C CA . ILE A 1 84 ? -3.957 6.927 3.048 1.00 87.69 84 ILE A CA 1
ATOM 633 C C . ILE A 1 84 ? -3.207 8.141 2.503 1.00 87.69 84 ILE A C 1
ATOM 635 O O . ILE A 1 84 ? -1.980 8.227 2.597 1.00 87.69 84 ILE A O 1
ATOM 639 N N . HIS A 1 85 ? -3.945 9.117 1.990 1.00 87.00 85 HIS A N 1
ATOM 640 C CA . HIS A 1 85 ? -3.439 10.428 1.630 1.00 87.00 85 HIS A CA 1
ATOM 641 C C . HIS A 1 85 ? -3.901 11.495 2.630 1.00 87.00 85 HIS A C 1
ATOM 643 O O . HIS A 1 85 ? -5.093 11.687 2.854 1.00 87.00 85 HIS A O 1
ATOM 649 N N . GLY A 1 86 ? -2.961 12.238 3.210 1.00 85.06 86 GLY A N 1
ATOM 650 C CA . GLY A 1 86 ? -3.229 13.214 4.268 1.00 85.06 86 GLY A CA 1
ATOM 651 C C . GLY A 1 86 ? -4.192 14.332 3.875 1.00 85.06 86 GLY A C 1
ATOM 652 O O . GLY A 1 86 ? -5.019 14.729 4.693 1.00 85.06 86 GLY A O 1
ATOM 653 N N . GLU A 1 87 ? -4.110 14.831 2.639 1.00 84.94 87 GLU A N 1
ATOM 654 C CA . GLU A 1 87 ? -4.997 15.908 2.173 1.00 84.94 87 GLU A CA 1
ATOM 655 C C . GLU A 1 87 ? -6.356 15.386 1.693 1.00 84.94 87 GLU A C 1
ATOM 657 O O . GLU A 1 87 ? -7.360 16.081 1.829 1.00 84.94 87 GLU A O 1
ATOM 662 N N . THR A 1 88 ? -6.407 14.163 1.155 1.00 86.56 88 THR A N 1
ATOM 663 C CA . THR A 1 88 ? -7.622 13.610 0.528 1.00 86.56 88 THR A CA 1
ATOM 664 C C . THR A 1 88 ? -8.478 12.845 1.533 1.00 86.56 88 THR A C 1
ATOM 666 O O . THR A 1 88 ? -9.689 13.037 1.578 1.00 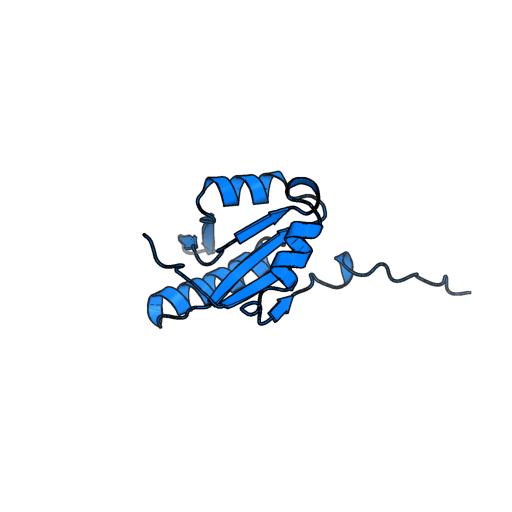86.56 88 THR A O 1
ATOM 669 N N . ASP A 1 89 ? -7.849 12.015 2.366 1.00 86.06 89 ASP A N 1
ATOM 670 C CA . ASP A 1 89 ? -8.510 11.231 3.416 1.00 86.06 89 ASP A CA 1
ATOM 671 C C . ASP A 1 89 ? -8.572 11.982 4.757 1.00 86.06 89 ASP A C 1
ATOM 673 O O . ASP A 1 89 ? -9.331 11.612 5.654 1.00 86.06 89 ASP A O 1
ATOM 677 N N . GLY A 1 90 ? -7.787 13.053 4.891 1.00 87.50 90 GLY A N 1
ATOM 678 C CA . GLY A 1 90 ? -7.739 13.904 6.072 1.00 87.50 90 GLY A CA 1
ATOM 679 C C . GLY A 1 90 ? -6.754 13.426 7.142 1.00 87.50 90 GLY A C 1
ATOM 680 O O . GLY A 1 90 ? -6.477 12.237 7.322 1.00 87.50 90 GLY A O 1
ATOM 681 N N . ILE A 1 91 ? -6.241 14.388 7.914 1.00 86.31 91 ILE A N 1
ATOM 682 C CA . ILE A 1 91 ? -5.243 14.123 8.957 1.00 86.31 91 ILE A CA 1
ATOM 683 C C . ILE A 1 91 ? -5.785 13.234 10.086 1.00 86.31 91 ILE A C 1
ATOM 685 O O . ILE A 1 91 ? -5.040 12.441 10.655 1.00 86.31 91 ILE A O 1
ATOM 689 N N . ASP A 1 92 ? -7.087 13.299 10.370 1.00 88.38 92 ASP A N 1
ATOM 690 C CA . ASP A 1 92 ? -7.720 12.465 11.394 1.00 88.38 92 ASP A CA 1
ATOM 691 C C . ASP A 1 92 ? -7.627 10.975 11.045 1.00 88.38 92 ASP A C 1
ATOM 693 O O . ASP A 1 92 ? -7.369 10.146 11.919 1.00 88.38 92 ASP A O 1
ATOM 697 N N . ARG A 1 93 ? -7.748 10.624 9.756 1.00 86.50 93 ARG A N 1
ATOM 698 C CA . ARG A 1 93 ? -7.621 9.236 9.299 1.00 86.50 93 ARG A CA 1
ATOM 699 C C . ARG A 1 93 ? -6.195 8.715 9.457 1.00 86.50 93 ARG A C 1
ATOM 701 O O . ARG A 1 93 ? -6.005 7.556 9.831 1.00 86.50 93 ARG A O 1
ATOM 708 N N . VAL A 1 94 ? -5.206 9.579 9.228 1.00 85.56 94 VAL A N 1
ATOM 709 C CA . VAL A 1 94 ? -3.787 9.288 9.471 1.00 85.56 94 VAL A CA 1
ATOM 710 C C . VAL A 1 94 ? -3.535 9.049 10.957 1.00 85.56 94 VAL A C 1
ATOM 712 O O . VAL A 1 94 ? -2.942 8.036 11.321 1.00 85.56 94 VAL A O 1
ATOM 715 N N . LEU A 1 95 ? -4.024 9.939 11.825 1.00 86.00 95 LEU A N 1
ATOM 716 C CA . LEU A 1 95 ? -3.878 9.803 13.277 1.00 86.00 95 LEU A CA 1
ATOM 717 C C . LEU A 1 95 ? -4.559 8.539 13.805 1.00 86.00 95 LEU A C 1
ATOM 719 O O . LEU A 1 95 ? -4.014 7.866 14.681 1.00 86.00 95 LEU A O 1
ATOM 723 N N . GLN A 1 96 ? -5.719 8.190 13.247 1.00 87.88 96 GLN A N 1
ATOM 724 C CA . GLN A 1 96 ? -6.408 6.948 13.569 1.00 87.88 96 GLN A CA 1
ATOM 725 C C . GLN A 1 96 ? -5.546 5.736 13.211 1.00 87.88 96 GLN A C 1
ATOM 727 O O . GLN A 1 96 ? -5.326 4.900 14.079 1.00 87.88 96 GLN A O 1
ATOM 732 N N . ALA A 1 97 ? -5.005 5.678 11.990 1.00 84.19 97 ALA A N 1
ATOM 733 C CA . ALA A 1 97 ? -4.126 4.589 11.559 1.00 84.19 97 ALA A CA 1
ATOM 734 C C . ALA A 1 97 ? -2.856 4.489 12.422 1.00 84.19 97 ALA A C 1
ATOM 736 O O . ALA A 1 97 ? -2.410 3.397 12.760 1.00 84.19 97 ALA A O 1
ATOM 737 N N . MET A 1 98 ? -2.306 5.631 12.847 1.00 82.88 98 MET A N 1
ATOM 738 C CA . MET A 1 98 ? -1.177 5.689 13.783 1.00 82.88 98 MET A CA 1
ATOM 739 C C . MET A 1 98 ? -1.518 5.204 15.199 1.00 82.88 98 MET A C 1
ATOM 741 O O . MET A 1 98 ? -0.613 4.887 15.968 1.00 82.88 98 MET A O 1
ATOM 745 N N . SER A 1 99 ? -2.801 5.171 15.550 1.00 86.06 99 SER A N 1
ATOM 746 C CA . SER A 1 99 ? -3.296 4.771 16.870 1.00 86.06 99 SER A CA 1
ATOM 747 C C . SER A 1 99 ? -3.849 3.343 16.889 1.00 86.06 99 SER A C 1
ATOM 749 O O . SER A 1 99 ? -4.344 2.895 17.925 1.00 86.06 99 SER A O 1
ATOM 751 N N . GLU A 1 100 ? -3.802 2.629 15.761 1.00 85.12 100 GLU A N 1
ATOM 752 C CA . GLU A 1 100 ? -4.262 1.245 15.690 1.00 85.12 100 GLU A CA 1
ATOM 753 C C . GLU A 1 100 ? -3.343 0.338 16.530 1.00 85.12 100 GLU A C 1
ATOM 755 O O . GLU A 1 100 ? -2.120 0.418 16.412 1.00 85.12 100 GLU A O 1
ATOM 760 N N . PRO A 1 101 ? -3.899 -0.550 17.377 1.00 82.19 101 PRO A N 1
ATOM 761 C CA . PRO A 1 101 ? -3.103 -1.401 18.269 1.00 82.19 101 PRO A CA 1
ATOM 762 C C . PRO A 1 101 ? -2.210 -2.395 17.514 1.00 82.19 101 PRO A C 1
ATOM 764 O O . PRO A 1 101 ? -1.225 -2.887 18.060 1.00 82.19 101 PRO A O 1
ATOM 767 N N . GLU A 1 102 ? -2.551 -2.675 16.260 1.00 80.12 102 GLU A N 1
ATOM 768 C CA . GLU A 1 102 ? -1.806 -3.562 15.375 1.00 80.12 102 GLU A CA 1
ATOM 769 C C . GLU A 1 102 ? -0.642 -2.865 14.644 1.00 80.12 102 GLU A C 1
ATOM 771 O O . GLU A 1 102 ? 0.153 -3.523 13.961 1.00 80.12 102 GLU A O 1
ATOM 776 N N . LEU A 1 103 ? -0.511 -1.539 14.773 1.00 80.12 103 LEU A N 1
ATOM 777 C CA . LEU A 1 103 ? 0.641 -0.808 14.258 1.00 80.12 103 LEU A CA 1
ATOM 778 C C . LEU A 1 103 ? 1.840 -1.017 15.189 1.00 80.12 103 LEU A C 1
ATOM 780 O O . LEU A 1 103 ? 1.901 -0.472 16.290 1.00 80.12 103 LEU A O 1
ATOM 784 N N . LEU A 1 104 ? 2.831 -1.782 14.729 1.00 77.81 104 LEU A N 1
ATOM 785 C CA . LEU A 1 104 ? 3.979 -2.159 15.567 1.00 77.81 104 LEU A CA 1
ATOM 786 C C . LEU A 1 104 ? 5.238 -1.338 15.296 1.00 77.81 104 LEU A C 1
ATOM 788 O O . LEU A 1 104 ? 6.132 -1.273 16.141 1.00 77.81 104 LEU A O 1
ATOM 792 N N . LEU A 1 105 ? 5.344 -0.741 14.110 1.00 77.44 105 LEU A N 1
ATOM 793 C CA . LEU A 1 105 ? 6.519 0.018 13.710 1.00 77.44 105 LEU A CA 1
ATOM 794 C C . LEU A 1 105 ? 6.126 1.174 12.787 1.00 77.44 105 LEU A C 1
ATOM 796 O O . LEU A 1 105 ? 5.347 1.014 11.849 1.00 77.44 105 LEU A O 1
ATOM 800 N N . PHE A 1 106 ? 6.717 2.337 13.052 1.00 75.69 106 PHE A N 1
ATOM 801 C CA . PHE A 1 106 ? 6.556 3.553 12.265 1.00 75.69 106 PHE A CA 1
ATOM 802 C C . PHE A 1 106 ? 7.889 3.929 11.618 1.00 75.69 106 PHE A C 1
ATOM 804 O O . PHE A 1 106 ? 8.916 4.022 12.298 1.00 75.69 106 PHE A O 1
ATOM 811 N N . ARG A 1 107 ? 7.882 4.147 10.300 1.00 73.56 107 ARG A N 1
ATOM 812 C CA . ARG A 1 107 ? 9.077 4.476 9.521 1.00 73.56 107 ARG A CA 1
ATOM 813 C C . ARG A 1 107 ? 8.964 5.858 8.886 1.00 73.56 107 ARG A C 1
ATOM 815 O O . ARG A 1 107 ? 8.090 6.108 8.063 1.00 73.56 107 ARG A O 1
ATOM 822 N N . LEU A 1 108 ? 9.938 6.709 9.199 1.00 69.75 108 LEU A N 1
ATOM 823 C CA . LEU A 1 108 ? 10.127 8.012 8.564 1.00 69.75 108 LEU A CA 1
ATOM 824 C C . LEU A 1 108 ? 10.998 7.902 7.301 1.00 69.75 108 LEU A C 1
ATOM 826 O O . LEU A 1 108 ? 11.898 7.050 7.248 1.00 69.75 108 LEU A O 1
ATOM 830 N N . PRO A 1 109 ? 10.798 8.778 6.300 1.00 63.34 109 PRO A N 1
ATOM 831 C CA . PRO A 1 109 ? 11.693 8.848 5.160 1.00 63.34 109 PRO A CA 1
ATOM 832 C C . PRO A 1 109 ? 13.054 9.413 5.567 1.00 63.34 109 PRO A C 1
ATOM 834 O O . PRO A 1 109 ? 13.259 9.931 6.666 1.00 63.34 109 PRO A O 1
ATOM 837 N N . SER A 1 110 ? 14.017 9.313 4.649 1.00 61.19 110 SER A N 1
ATOM 838 C CA . SER A 1 110 ? 15.388 9.755 4.909 1.00 61.19 110 SER A CA 1
ATOM 839 C C . SER A 1 110 ? 15.447 11.222 5.390 1.00 61.19 110 SER A C 1
ATOM 841 O O . SER A 1 110 ? 14.722 12.067 4.849 1.00 61.19 110 SER A O 1
ATOM 843 N N . PRO A 1 111 ? 16.361 11.570 6.321 1.00 55.00 111 PRO A N 1
ATOM 844 C CA . PRO A 1 111 ? 16.433 12.898 6.941 1.00 55.00 111 PRO A CA 1
ATOM 845 C C . PRO A 1 111 ? 16.530 14.067 5.956 1.00 55.00 111 PRO A C 1
ATOM 847 O O . PRO A 1 111 ? 16.047 15.154 6.250 1.00 55.00 111 PRO A O 1
ATOM 850 N N . ARG A 1 112 ? 17.112 13.843 4.766 1.00 55.78 112 ARG A N 1
ATOM 851 C CA . ARG A 1 112 ? 17.262 14.869 3.718 1.00 55.78 112 ARG A CA 1
ATOM 852 C C . ARG A 1 112 ? 15.935 15.432 3.207 1.00 55.78 112 ARG A C 1
ATOM 854 O O . ARG A 1 112 ? 15.944 16.517 2.640 1.00 55.78 112 ARG A O 1
ATOM 861 N N . LYS A 1 113 ? 14.835 14.694 3.369 1.00 50.75 113 LYS A N 1
ATOM 862 C CA . LYS A 1 113 ? 13.494 15.105 2.936 1.00 50.75 113 LYS A CA 1
ATOM 863 C C . LYS A 1 113 ? 12.561 15.459 4.097 1.00 50.75 113 LYS A C 1
ATOM 865 O O . LYS A 1 113 ? 11.580 16.152 3.880 1.00 50.75 113 LYS A O 1
ATOM 870 N N . ALA A 1 114 ? 12.851 14.967 5.302 1.00 50.53 114 ALA A N 1
ATOM 871 C CA . ALA A 1 114 ? 11.858 14.875 6.373 1.00 50.53 114 ALA A CA 1
ATOM 872 C C . ALA A 1 114 ? 11.989 15.947 7.461 1.00 50.53 114 ALA A C 1
ATOM 874 O O . ALA A 1 114 ? 10.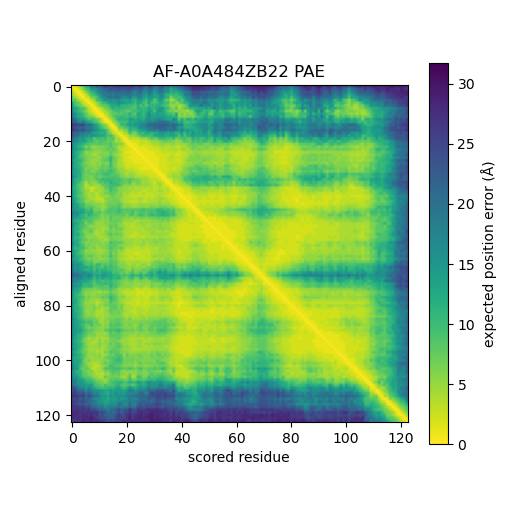998 16.312 8.084 1.00 50.53 114 ALA A O 1
ATOM 875 N N . ILE A 1 115 ? 13.206 16.426 7.733 1.00 53.47 115 ILE A N 1
ATOM 876 C CA . ILE A 1 115 ? 13.460 17.290 8.888 1.00 53.47 115 ILE A CA 1
ATOM 877 C C . ILE A 1 115 ? 13.833 18.679 8.384 1.00 53.47 115 ILE A C 1
ATOM 879 O O . ILE A 1 115 ? 14.904 18.875 7.809 1.00 53.47 115 ILE A O 1
ATOM 883 N N . ALA A 1 116 ? 12.967 19.659 8.641 1.00 55.78 116 ALA A N 1
ATOM 884 C CA . ALA A 1 116 ? 13.311 21.069 8.515 1.00 55.78 116 ALA A CA 1
ATOM 885 C C . ALA A 1 116 ? 14.308 21.440 9.626 1.00 55.78 116 ALA A C 1
ATOM 887 O O . ALA A 1 116 ? 13.945 21.982 10.667 1.00 55.78 116 ALA A O 1
ATOM 888 N N . THR A 1 117 ? 15.585 21.105 9.443 1.00 55.34 117 THR A N 1
ATOM 889 C CA . THR A 1 117 ? 16.647 21.599 10.322 1.00 55.34 117 THR A CA 1
ATOM 890 C C . THR A 1 117 ? 16.869 23.069 9.996 1.00 55.34 117 THR A C 1
ATOM 892 O O . THR A 1 117 ? 17.258 23.386 8.867 1.00 55.34 117 THR A O 1
ATOM 895 N N . SER A 1 118 ? 16.650 23.976 10.950 1.00 58.91 118 SER A N 1
ATOM 896 C CA . SER A 1 118 ? 17.100 25.355 10.778 1.00 58.91 118 SER A CA 1
ATOM 897 C C . SER A 1 118 ? 18.627 25.339 10.657 1.00 58.91 118 SER A C 1
ATOM 899 O O . SER A 1 118 ? 19.348 25.009 11.598 1.00 58.91 118 SER A O 1
ATOM 901 N N . ARG A 1 119 ? 19.153 25.639 9.464 1.00 59.06 119 ARG A N 1
ATOM 902 C CA . ARG A 1 119 ? 20.576 25.956 9.333 1.00 59.06 119 ARG A CA 1
ATOM 903 C C . ARG A 1 119 ? 20.760 27.332 9.954 1.00 59.06 119 ARG A C 1
ATOM 905 O O . ARG A 1 119 ? 20.369 28.330 9.356 1.00 59.06 119 ARG A O 1
ATOM 912 N N . GLN A 1 120 ? 21.303 27.384 11.166 1.00 53.66 120 GLN A N 1
ATOM 913 C CA . GLN A 1 120 ? 21.899 28.619 11.668 1.00 53.66 120 GLN A CA 1
ATOM 914 C C . GLN A 1 120 ? 23.013 28.996 10.673 1.00 53.66 120 GLN A C 1
ATOM 916 O O . GLN A 1 120 ? 23.859 28.141 10.402 1.00 53.66 120 GLN A O 1
ATOM 921 N N . PRO A 1 121 ? 23.000 30.192 10.059 1.00 55.00 121 PRO A N 1
ATOM 922 C CA . PRO A 1 121 ? 24.101 30.603 9.198 1.00 55.00 121 PRO A CA 1
ATOM 923 C C . PRO A 1 121 ? 25.374 30.686 10.048 1.00 55.00 121 PRO A C 1
ATOM 925 O O . PRO A 1 121 ? 25.374 31.335 11.096 1.00 55.00 121 PRO A O 1
ATOM 928 N N . GLU A 1 122 ? 26.431 29.991 9.623 1.00 53.91 122 GLU A N 1
ATOM 929 C CA . GLU A 1 122 ? 27.759 30.136 10.224 1.00 53.91 122 GLU A CA 1
ATOM 930 C C . GLU A 1 122 ? 28.182 31.610 10.109 1.00 53.91 122 GLU A C 1
A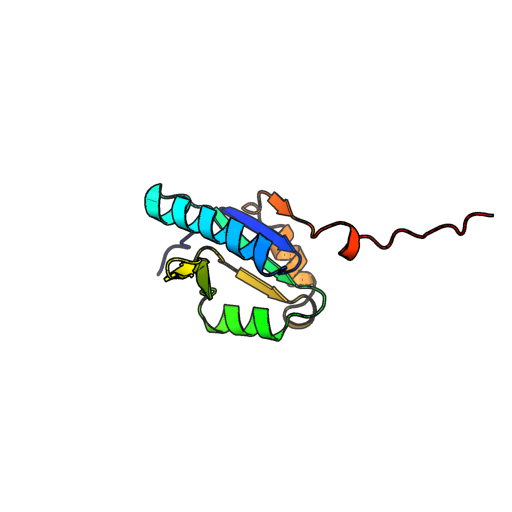TOM 932 O O . GLU A 1 122 ? 28.059 32.213 9.040 1.00 53.91 122 GLU A O 1
ATOM 937 N N . ARG A 1 123 ? 28.568 32.202 11.246 1.00 47.81 123 ARG A N 1
ATOM 938 C CA . ARG A 1 123 ? 29.058 33.582 11.353 1.00 47.81 123 ARG A CA 1
ATOM 939 C C . ARG A 1 123 ? 30.485 33.709 10.847 1.00 47.81 123 ARG A C 1
ATOM 941 O O . ARG A 1 123 ? 31.277 32.790 11.144 1.00 47.81 123 ARG A O 1
#

Radius of gyration: 16.37 Å; Cα contacts (8 Å, |Δi|>4): 181; chains: 1; bounding box: 46×52×37 Å

Solvent-accessible surface area (backbone atoms only — not comparable to full-atom values): 7289 Å² total; per-residue (Å²): 140,78,76,77,87,43,70,35,30,36,37,42,36,62,85,53,71,64,64,51,50,52,53,44,56,52,41,36,48,39,28,75,76,69,71,42,43,54,23,27,33,41,38,31,72,76,68,61,60,67,58,37,50,53,27,57,74,44,78,32,39,48,75,51,73,51,78,54,98,92,49,72,51,72,44,78,42,69,32,39,78,44,63,44,35,32,80,82,65,31,59,66,54,52,54,49,58,73,63,38,90,45,50,78,48,81,44,77,52,63,64,95,80,66,60,91,70,82,78,76,78,87,128

InterPro domains:
  IPR013131 Mannitol dehydrogenase, N-terminal [PF01232] (21-104)
  IPR036291 NAD(P)-binding domain superfamily [SSF51735] (21-103)
  IPR050988 Mannitol Dehydrogenase/Oxidoreductase [PTHR43362] (21-104)

Organism: NCBI:txid82979

Nearest PDB structures (foldseek):
  4im7-assembly1_A  TM=9.569E-01  e=2.347E-10  Escherichia coli CFT073
  7rk4-assembly1_A  TM=9.026E-01  e=2.792E-06  Aspergillus fumigatus Af293
  7rk5-assembly1_B  TM=8.551E-01  e=5.040E-06  Aspergillus fumigatus Af293
  8jjq-assembly3_B  TM=3.785E-01  e=5.961E-01  Variovorax paradoxus
  8rz3-assembly2_B  TM=3.494E-01  e=3.526E-01  Variovorax paradoxus

Foldseek 3Di:
DDPQLAQAEEEDEDCPPPPCVVVLVVVQCCCVPPVHRYAYAYEYAPDCPVVLVVCVVVQNKDKDWDQDPVGIDIDIGNRHRHYYYCVPNHVVVVVVVVPDPSHDYYDDPDPVPGDPDPPPPDD

Mean predicted aligned error: 9.41 Å

Secondary structure (DSSP, 8-state):
-PPPS--EEEEEES--HHHHHHHHHHHHHHHHHH---EEEEEEESSS-HHHHHHHHHTTT-EEEEEEETTEEEEEEE--EEEEEETTTT-HHHHHHHHT-TTEEEEEPPPHHHH-----PPP-

Sequence (123 aa):
MTEPRLNRALLIWDLALSTGAHQAVYADQLASRFGSDWGFCEINLIGGEQQISDLNAQDCLYSVAEMASEGWSGRVVGVVCQAIHGETDGIDRVLQAMSEPELLLFRLPSPRKAIATSRQPER